Protein AF-A0A6L7Z3W9-F1 (afdb_monomer_lite)

pLDDT: mean 84.35, std 4.94, range [70.75, 90.88]

Secondary structure (DSSP, 8-state):
--TTT-----SSSS-EEEETTEEEE-SSHHHHHHHHH-GGGT-

Sequence (43 aa):
MDPVCGMTVAVEGSPSFTYKDQTLHFCCPGCRARFEADPAAYV

Structure (mmCIF, N/CA/C/O backbone):
data_AF-A0A6L7Z3W9-F1
#
_entry.id   AF-A0A6L7Z3W9-F1
#
loop_
_atom_site.group_PDB
_atom_site.id
_atom_site.type_symbol
_atom_site.l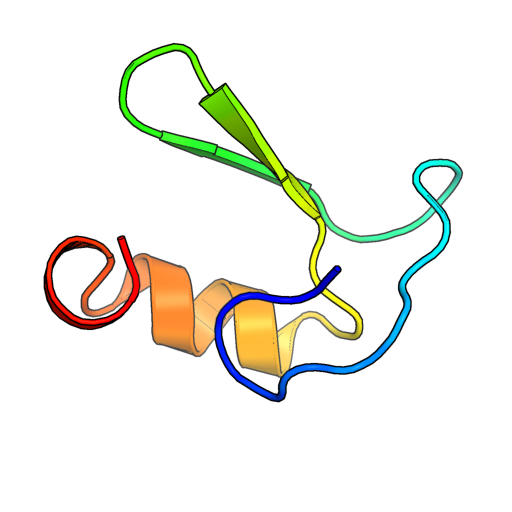abel_atom_id
_atom_site.label_alt_id
_atom_site.label_comp_id
_atom_site.label_asym_id
_atom_site.label_entity_id
_atom_site.label_seq_id
_atom_site.pdbx_PDB_ins_code
_atom_site.Cartn_x
_atom_site.Cartn_y
_atom_site.Cartn_z
_atom_site.occupancy
_atom_site.B_iso_or_equiv
_atom_site.auth_seq_id
_atom_site.auth_comp_id
_atom_site.auth_asym_id
_atom_site.auth_atom_id
_atom_site.pdbx_PDB_model_num
ATOM 1 N N . MET A 1 1 ? 7.850 -4.786 2.452 1.00 70.75 1 MET A N 1
ATOM 2 C CA . MET A 1 1 ? 7.400 -5.980 1.707 1.00 70.75 1 MET A CA 1
ATOM 3 C C . MET A 1 1 ? 6.076 -5.619 1.066 1.00 70.75 1 MET A C 1
ATOM 5 O O . MET A 1 1 ? 5.275 -4.982 1.737 1.00 70.75 1 MET A O 1
ATOM 9 N N . ASP A 1 2 ? 5.897 -5.924 -0.214 1.00 79.25 2 ASP A N 1
ATOM 10 C CA . ASP A 1 2 ? 4.695 -5.577 -0.966 1.00 79.25 2 ASP A CA 1
ATOM 11 C C . ASP A 1 2 ? 3.551 -6.527 -0.556 1.00 79.25 2 ASP A C 1
ATOM 13 O O . ASP A 1 2 ? 3.723 -7.742 -0.677 1.00 79.25 2 ASP A O 1
ATOM 17 N N . PRO A 1 3 ? 2.409 -6.019 -0.055 1.00 75.50 3 PRO A N 1
ATOM 18 C CA . PRO A 1 3 ? 1.315 -6.865 0.432 1.00 75.50 3 PRO A CA 1
ATOM 19 C C . PRO A 1 3 ? 0.531 -7.561 -0.694 1.00 75.50 3 PRO A C 1
ATOM 21 O O . PRO A 1 3 ? -0.220 -8.494 -0.436 1.00 75.50 3 PRO A O 1
ATOM 24 N N . VAL A 1 4 ? 0.709 -7.145 -1.952 1.00 82.38 4 VAL A N 1
ATOM 25 C CA . VAL A 1 4 ? -0.002 -7.696 -3.115 1.00 82.38 4 VAL A CA 1
ATOM 26 C C . VAL A 1 4 ? 0.746 -8.883 -3.723 1.00 82.38 4 VAL A C 1
ATOM 28 O O . VAL A 1 4 ? 0.125 -9.865 -4.123 1.00 82.38 4 VAL A O 1
ATOM 31 N N . CYS A 1 5 ? 2.074 -8.805 -3.823 1.00 81.88 5 CYS A N 1
ATOM 32 C CA . CYS A 1 5 ? 2.906 -9.826 -4.472 1.00 81.88 5 CYS A CA 1
ATOM 33 C C . CYS A 1 5 ? 3.931 -10.496 -3.548 1.00 81.88 5 CYS A C 1
ATOM 35 O O . CYS A 1 5 ? 4.585 -11.449 -3.966 1.00 81.88 5 CYS A O 1
ATOM 37 N N . GLY A 1 6 ? 4.105 -10.015 -2.314 1.00 79.06 6 GLY A N 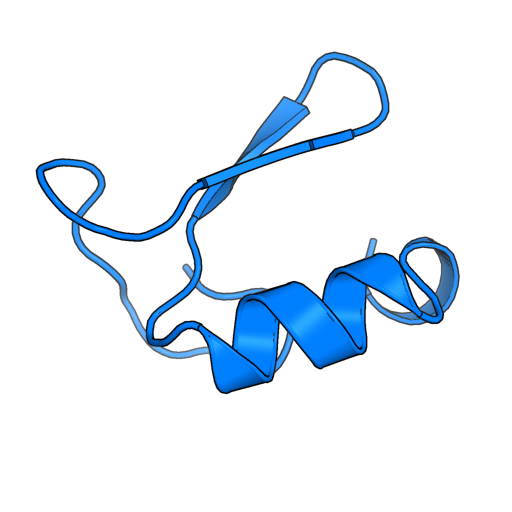1
ATOM 38 C CA . GLY A 1 6 ? 5.059 -10.571 -1.353 1.00 79.06 6 GLY A CA 1
ATOM 39 C C . GLY A 1 6 ? 6.529 -10.263 -1.658 1.00 79.06 6 GLY A C 1
ATOM 40 O O . GLY A 1 6 ? 7.412 -10.792 -0.986 1.00 79.06 6 GLY A O 1
ATOM 41 N N . MET A 1 7 ? 6.832 -9.412 -2.645 1.00 82.81 7 MET A N 1
ATOM 42 C CA . MET A 1 7 ? 8.215 -9.027 -2.939 1.00 82.81 7 MET A CA 1
ATOM 43 C C . MET A 1 7 ? 8.790 -8.081 -1.882 1.00 82.81 7 MET A C 1
ATOM 45 O O . MET A 1 7 ? 8.123 -7.180 -1.365 1.00 82.81 7 MET A O 1
ATOM 49 N N . THR A 1 8 ? 10.078 -8.240 -1.593 1.00 83.06 8 THR A N 1
ATOM 50 C CA . THR A 1 8 ? 10.834 -7.264 -0.807 1.00 83.06 8 THR A CA 1
ATOM 51 C C . THR A 1 8 ? 11.024 -5.999 -1.638 1.00 83.06 8 THR A C 1
ATOM 53 O O . THR A 1 8 ? 11.657 -6.019 -2.688 1.00 83.06 8 THR A O 1
ATOM 56 N N . VAL A 1 9 ? 10.457 -4.897 -1.160 1.00 82.06 9 VAL A N 1
ATOM 57 C CA . VAL A 1 9 ? 10.473 -3.581 -1.805 1.00 82.06 9 VAL A CA 1
ATOM 58 C C . VAL A 1 9 ? 11.276 -2.620 -0.936 1.00 82.06 9 VAL A C 1
ATOM 60 O O . VAL A 1 9 ? 11.105 -2.604 0.286 1.00 82.06 9 VAL A O 1
ATOM 63 N N . ALA A 1 10 ? 12.148 -1.837 -1.572 1.00 77.81 10 ALA A N 1
ATOM 64 C CA . ALA A 1 10 ? 12.888 -0.768 -0.916 1.00 77.81 10 ALA A CA 1
ATOM 65 C C . ALA A 1 10 ? 11.951 0.404 -0.595 1.00 77.81 10 ALA A C 1
ATOM 67 O O . ALA A 1 10 ? 11.129 0.787 -1.418 1.00 77.81 10 ALA A O 1
ATOM 68 N N . VAL A 1 11 ? 12.061 0.978 0.600 1.00 75.88 11 VAL A N 1
ATOM 69 C CA . VAL A 1 11 ? 11.208 2.095 1.050 1.00 75.88 11 VAL A CA 1
ATOM 70 C C . VAL A 1 11 ? 11.498 3.367 0.242 1.00 75.88 11 VAL A C 1
ATOM 72 O O . VAL A 1 11 ? 10.579 4.100 -0.114 1.00 75.88 11 VAL A O 1
ATOM 75 N N . GLU A 1 12 ? 12.767 3.606 -0.086 1.00 79.12 12 GLU A N 1
ATOM 76 C CA . GLU A 1 12 ? 13.208 4.756 -0.876 1.00 79.12 12 GLU A CA 1
ATOM 77 C C . GLU A 1 12 ? 12.849 4.609 -2.359 1.00 79.12 12 GLU A C 1
ATOM 79 O O . GLU A 1 12 ? 13.201 3.624 -3.0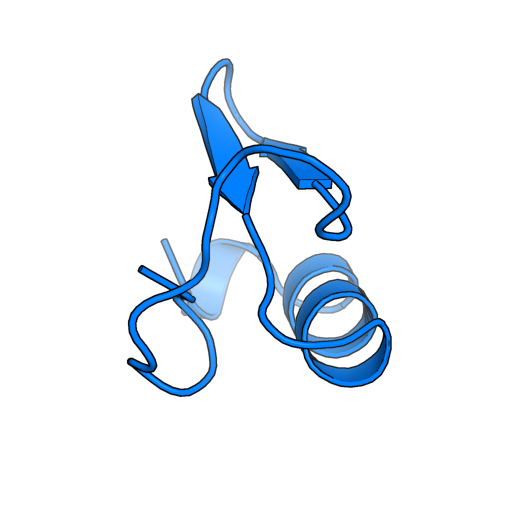04 1.00 79.12 12 GLU A O 1
ATOM 84 N N . GLY A 1 13 ? 12.150 5.609 -2.904 1.00 76.69 13 GLY A N 1
ATOM 85 C CA . GLY A 1 13 ? 11.820 5.708 -4.331 1.00 76.69 13 GLY A CA 1
ATOM 86 C C . GLY A 1 13 ? 10.684 4.801 -4.815 1.00 76.69 13 GLY A C 1
ATOM 87 O O . GLY A 1 13 ? 10.211 4.973 -5.939 1.00 76.69 13 GLY A O 1
ATOM 88 N N . SER A 1 14 ? 10.209 3.872 -3.986 1.00 83.75 14 SER A N 1
ATOM 89 C CA . SER A 1 14 ? 9.089 3.000 -4.342 1.00 83.75 14 SER A CA 1
ATOM 90 C C . SER A 1 14 ? 7.742 3.687 -4.126 1.00 83.75 14 SER A C 1
ATOM 92 O O . SER A 1 14 ? 7.590 4.466 -3.181 1.00 83.75 14 SER A O 1
ATOM 94 N N . PRO A 1 15 ? 6.729 3.382 -4.956 1.00 86.12 15 PRO A N 1
ATOM 95 C CA . PRO A 1 15 ? 5.383 3.887 -4.744 1.00 86.12 15 PRO A CA 1
ATOM 96 C C . PRO A 1 15 ? 4.870 3.450 -3.370 1.00 86.12 15 PRO A C 1
ATOM 98 O O . PRO A 1 15 ? 4.884 2.264 -3.041 1.00 86.12 15 PRO A O 1
ATOM 101 N N . SER A 1 16 ? 4.417 4.415 -2.576 1.00 86.62 16 SER A N 1
ATOM 102 C CA . SER A 1 16 ? 3.842 4.189 -1.253 1.00 86.62 16 SER A CA 1
ATOM 103 C C . SER A 1 16 ? 2.381 4.630 -1.195 1.00 86.62 16 SER A C 1
ATOM 105 O O . SER A 1 16 ? 1.922 5.438 -2.007 1.00 86.62 16 SER A O 1
ATOM 107 N N . PHE A 1 17 ? 1.634 4.060 -0.255 1.00 87.31 17 PHE A N 1
ATOM 108 C CA . PHE A 1 17 ? 0.247 4.419 0.019 1.00 87.31 17 PHE A CA 1
ATOM 109 C C . PHE A 1 17 ? -0.003 4.362 1.521 1.00 87.31 17 PHE A C 1
ATOM 111 O O . PHE A 1 17 ? 0.351 3.380 2.174 1.00 87.31 17 PHE A O 1
ATOM 118 N N . THR A 1 18 ? -0.611 5.406 2.071 1.00 87.75 18 THR A N 1
ATOM 119 C CA . THR A 1 18 ? -0.960 5.453 3.491 1.00 87.75 18 THR A CA 1
ATOM 120 C C . THR A 1 18 ? -2.372 4.915 3.681 1.00 87.75 18 THR A C 1
ATOM 122 O O . THR A 1 18 ? -3.334 5.495 3.183 1.00 87.75 18 THR A O 1
ATOM 125 N N . TYR A 1 19 ? -2.503 3.811 4.413 1.00 86.88 19 TYR A N 1
ATOM 126 C CA . TYR A 1 19 ? -3.777 3.178 4.738 1.00 86.88 19 TYR A CA 1
ATOM 127 C C . TYR A 1 19 ? -3.855 2.886 6.238 1.00 86.88 19 TYR A C 1
ATOM 129 O O . TYR A 1 19 ? -2.977 2.221 6.778 1.00 86.88 19 TYR A O 1
ATOM 137 N N . LYS A 1 20 ? -4.905 3.375 6.917 1.00 86.56 20 LYS A N 1
ATOM 138 C CA . LYS A 1 20 ? -5.110 3.208 8.375 1.00 86.56 20 LYS A CA 1
ATOM 139 C C . LYS A 1 20 ? -3.853 3.536 9.206 1.00 86.56 20 LYS A C 1
ATOM 141 O O . LYS A 1 20 ? -3.402 2.705 9.991 1.00 86.56 20 LYS A O 1
ATOM 146 N N . ASP A 1 21 ? -3.262 4.710 8.976 1.00 88.69 21 ASP A N 1
ATOM 147 C CA . ASP A 1 21 ? -2.021 5.172 9.628 1.00 88.69 21 ASP A CA 1
ATOM 148 C C . ASP A 1 21 ? -0.768 4.309 9.367 1.00 88.69 21 ASP A C 1
ATOM 150 O O . ASP A 1 21 ? 0.288 4.542 9.952 1.00 88.69 21 ASP A O 1
ATOM 154 N N . GLN A 1 22 ? -0.836 3.351 8.439 1.00 85.62 22 GLN A N 1
ATOM 155 C CA . GLN A 1 22 ? 0.311 2.564 7.997 1.00 85.62 22 GLN A CA 1
ATOM 156 C C . GLN A 1 22 ? 0.717 2.959 6.580 1.00 85.62 22 GLN A C 1
ATOM 158 O O . GLN A 1 22 ? -0.092 2.957 5.653 1.00 85.62 22 GLN A O 1
ATOM 163 N N . THR A 1 23 ? 1.995 3.283 6.399 1.00 86.94 23 THR A N 1
ATOM 164 C CA . THR A 1 23 ? 2.572 3.501 5.070 1.00 86.94 23 THR A CA 1
ATOM 165 C C . THR A 1 23 ? 2.983 2.159 4.483 1.00 86.94 23 THR A C 1
ATOM 167 O O . THR A 1 23 ? 3.907 1.506 4.967 1.00 86.94 23 THR A O 1
ATOM 170 N N . LEU A 1 24 ? 2.290 1.750 3.428 1.00 86.44 24 LEU A N 1
ATOM 171 C CA . LEU A 1 24 ? 2.582 0.543 2.672 1.00 86.44 24 LEU A CA 1
ATOM 172 C C . LEU A 1 24 ? 3.430 0.894 1.457 1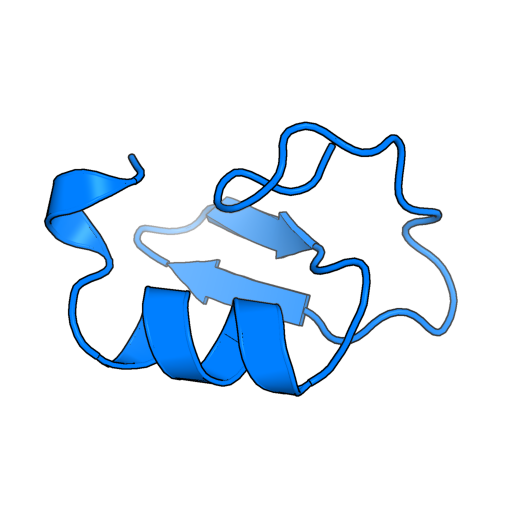.00 86.44 24 LEU A C 1
ATOM 174 O O . LEU A 1 24 ? 3.223 1.926 0.819 1.00 86.44 24 LEU A O 1
ATOM 178 N N . HIS A 1 25 ? 4.384 0.024 1.140 1.00 88.00 25 HIS A N 1
ATOM 179 C CA . HIS A 1 25 ? 5.291 0.182 0.008 1.00 88.00 25 HIS A CA 1
ATOM 180 C C . HIS A 1 25 ? 4.987 -0.877 -1.038 1.00 88.00 25 HIS A C 1
ATOM 182 O O . HIS A 1 25 ? 4.822 -2.050 -0.697 1.00 88.00 25 HIS A O 1
ATOM 188 N N . PHE A 1 26 ? 4.960 -0.463 -2.300 1.00 88.88 26 PHE A N 1
ATOM 189 C CA . PHE A 1 26 ? 4.618 -1.320 -3.424 1.00 88.88 26 PHE A CA 1
ATOM 190 C C . PHE A 1 26 ? 5.801 -1.468 -4.366 1.00 88.88 26 PHE A C 1
ATOM 192 O O . PHE A 1 26 ? 6.506 -0.501 -4.649 1.00 88.88 26 PHE A O 1
ATOM 199 N N . CYS A 1 27 ? 6.013 -2.674 -4.885 1.00 88.44 27 CYS A N 1
ATOM 200 C CA . CYS A 1 27 ? 7.115 -2.941 -5.809 1.00 88.44 27 CYS A CA 1
ATOM 201 C C . CYS A 1 27 ? 6.926 -2.234 -7.158 1.00 88.44 27 CYS A C 1
ATOM 203 O O . CYS A 1 27 ? 7.887 -1.999 -7.885 1.00 88.44 27 CYS A O 1
ATOM 205 N N . CYS A 1 28 ? 5.682 -1.924 -7.525 1.00 85.56 28 CYS A N 1
ATOM 206 C CA . CYS A 1 28 ? 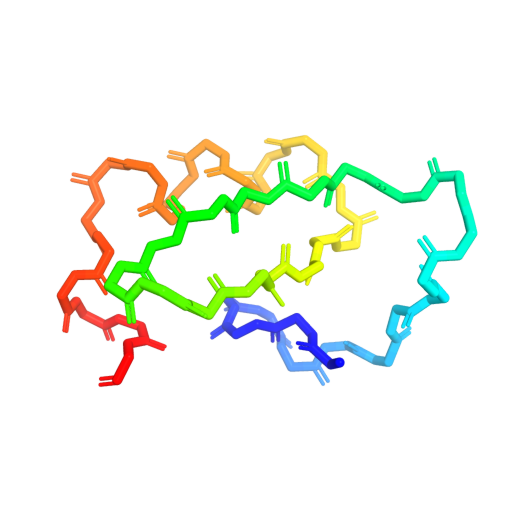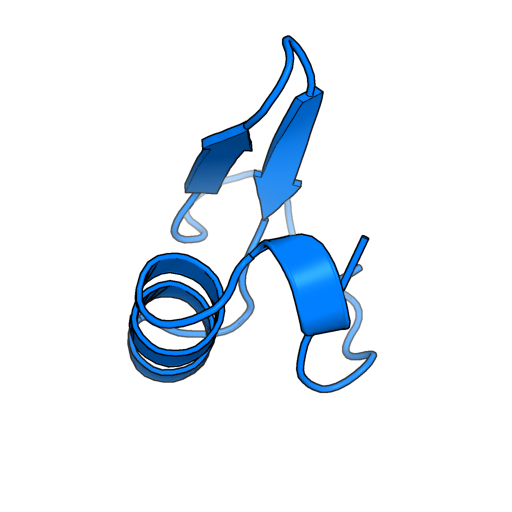5.342 -1.270 -8.777 1.00 85.56 28 CYS A CA 1
ATOM 207 C C . CYS A 1 28 ? 4.006 -0.513 -8.659 1.00 85.56 28 CYS A C 1
ATOM 209 O O . CYS A 1 28 ? 3.180 -0.827 -7.793 1.00 85.56 28 CYS A O 1
ATOM 211 N N . PRO A 1 29 ? 3.743 0.463 -9.548 1.00 86.19 29 PRO A N 1
ATOM 212 C CA . PRO A 1 29 ? 2.476 1.197 -9.554 1.00 86.19 29 PRO A CA 1
ATOM 213 C C . PRO A 1 29 ? 1.257 0.292 -9.795 1.00 86.19 29 PRO A C 1
ATOM 215 O O . PRO A 1 29 ? 0.169 0.602 -9.321 1.00 86.19 29 PRO A O 1
ATOM 218 N N . GLY A 1 30 ? 1.430 -0.852 -10.468 1.00 88.88 30 GLY A N 1
ATOM 219 C CA . GLY A 1 30 ? 0.364 -1.842 -10.650 1.00 88.88 30 GLY A CA 1
ATOM 220 C C . GLY A 1 30 ? -0.073 -2.505 -9.340 1.00 88.88 30 GLY A C 1
ATOM 221 O O . GLY A 1 30 ? -1.270 -2.652 -9.106 1.00 88.88 30 GLY A O 1
ATOM 222 N N . CYS A 1 31 ? 0.869 -2.850 -8.455 1.00 88.56 31 CYS A N 1
ATOM 223 C CA . CYS A 1 31 ? 0.539 -3.358 -7.121 1.00 88.56 31 CYS A CA 1
ATOM 224 C C . CYS A 1 31 ? -0.164 -2.287 -6.287 1.00 88.56 31 CYS A C 1
ATOM 226 O O . CYS A 1 31 ? -1.190 -2.582 -5.680 1.00 88.56 31 CYS A O 1
ATOM 228 N N . ARG A 1 32 ? 0.302 -1.030 -6.349 1.00 89.19 32 ARG A N 1
ATOM 229 C CA . ARG A 1 32 ? -0.388 0.088 -5.690 1.00 89.19 32 ARG A CA 1
ATOM 230 C C . ARG A 1 32 ? -1.838 0.209 -6.160 1.00 89.19 32 ARG A C 1
ATOM 232 O O . ARG A 1 32 ? -2.723 0.307 -5.328 1.00 89.19 32 ARG A O 1
ATOM 239 N N . ALA A 1 33 ? -2.091 0.162 -7.468 1.00 90.38 33 ALA A N 1
ATOM 240 C CA . ALA A 1 33 ? -3.443 0.279 -8.016 1.00 90.38 33 ALA A CA 1
ATOM 241 C C . ALA A 1 33 ? -4.362 -0.883 -7.595 1.00 90.38 33 ALA A C 1
ATOM 243 O O . ALA A 1 33 ? -5.531 -0.663 -7.293 1.00 90.38 33 ALA A O 1
ATOM 244 N N . ARG A 1 34 ? -3.841 -2.117 -7.529 1.00 89.06 34 ARG A N 1
ATOM 245 C CA . ARG A 1 34 ? -4.603 -3.280 -7.030 1.00 89.06 34 ARG A CA 1
ATOM 246 C C . ARG A 1 34 ? -4.929 -3.147 -5.548 1.00 89.06 34 ARG A C 1
ATOM 248 O O . ARG A 1 34 ? -6.050 -3.439 -5.151 1.00 89.06 34 ARG A O 1
ATOM 255 N N . PHE A 1 35 ? -3.968 -2.673 -4.762 1.00 88.94 35 PHE A N 1
ATOM 256 C CA . PHE A 1 35 ? -4.176 -2.391 -3.350 1.00 88.94 35 PHE A CA 1
ATOM 257 C C . PHE A 1 35 ? -5.168 -1.242 -3.134 1.00 88.94 35 PHE A C 1
ATOM 259 O O . PHE A 1 35 ? -6.011 -1.323 -2.259 1.00 88.94 35 PHE A O 1
ATOM 266 N N . GLU A 1 36 ? -5.107 -0.186 -3.943 1.00 87.62 36 GLU A N 1
ATOM 267 C CA . GLU A 1 36 ? -6.040 0.947 -3.885 1.00 87.62 36 GLU A CA 1
ATOM 268 C C . GLU A 1 36 ? -7.477 0.519 -4.235 1.00 87.62 36 GLU A C 1
ATOM 270 O O . GLU A 1 36 ? -8.429 1.044 -3.661 1.00 87.62 36 GLU A O 1
ATOM 275 N N . ALA A 1 37 ? -7.634 -0.465 -5.130 1.00 90.88 37 ALA A N 1
ATOM 276 C CA . ALA A 1 37 ? -8.933 -1.005 -5.525 1.00 90.88 37 ALA A CA 1
ATOM 277 C C . ALA A 1 37 ? -9.613 -1.828 -4.418 1.00 90.88 37 ALA A C 1
ATOM 279 O O . ALA A 1 37 ? -10.825 -1.715 -4.252 1.00 90.88 37 ALA A O 1
ATOM 280 N N . ASP A 1 38 ? -8.857 -2.638 -3.671 1.00 88.50 38 ASP A N 1
ATOM 281 C CA . ASP A 1 38 ? -9.389 -3.380 -2.523 1.00 88.50 38 ASP A CA 1
ATOM 282 C C . ASP A 1 38 ? -8.338 -3.528 -1.410 1.00 88.50 38 ASP A C 1
ATOM 284 O O . ASP A 1 38 ? -7.705 -4.573 -1.270 1.00 88.50 38 ASP A O 1
ATOM 288 N N . PRO A 1 39 ? -8.110 -2.482 -0.598 1.00 86.06 39 PRO A N 1
ATOM 289 C CA . PRO A 1 39 ? -7.068 -2.519 0.423 1.00 86.06 39 PRO A CA 1
ATOM 290 C C . PRO A 1 39 ? -7.417 -3.490 1.553 1.00 86.06 39 PRO A C 1
ATOM 292 O O . PRO A 1 39 ? -6.520 -4.001 2.210 1.00 86.06 39 PRO A O 1
ATOM 295 N N . ALA A 1 40 ? -8.705 -3.775 1.775 1.00 85.62 40 ALA A N 1
ATOM 296 C CA . ALA A 1 40 ? -9.171 -4.677 2.823 1.00 85.62 40 ALA A CA 1
ATOM 297 C C . ALA A 1 40 ? -8.805 -6.151 2.568 1.00 85.62 40 ALA A C 1
ATOM 299 O O . ALA A 1 40 ? -8.635 -6.890 3.531 1.00 85.62 40 ALA A O 1
ATOM 300 N N . ALA A 1 41 ? -8.659 -6.578 1.309 1.00 85.62 41 ALA A N 1
ATOM 301 C CA . ALA A 1 41 ? -8.234 -7.936 0.962 1.00 85.62 41 ALA A CA 1
ATOM 302 C C . ALA A 1 41 ? -6.733 -8.203 1.174 1.00 85.62 41 ALA A C 1
ATOM 304 O O . ALA A 1 41 ? -6.323 -9.365 1.176 1.00 85.62 41 ALA A O 1
ATOM 305 N N . TYR A 1 42 ? -5.916 -7.155 1.317 1.00 78.88 42 TYR A N 1
ATOM 306 C CA . TYR A 1 42 ? -4.452 -7.251 1.390 1.00 78.88 42 TYR A CA 1
ATOM 307 C C . TYR A 1 42 ? -3.862 -6.844 2.753 1.00 78.88 42 TYR A C 1
ATOM 309 O O . TYR A 1 42 ? -2.640 -6.887 2.909 1.00 78.88 42 TYR A O 1
ATOM 317 N N . VAL A 1 43 ? -4.693 -6.413 3.711 1.00 72.69 43 VAL A N 1
ATOM 318 C CA . VAL A 1 43 ? -4.290 -5.979 5.069 1.00 72.69 43 VAL A CA 1
ATOM 319 C C . VAL A 1 43 ? -4.623 -6.994 6.146 1.00 72.69 43 VAL A C 1
ATOM 321 O O . VAL A 1 43 ? -5.631 -7.716 5.999 1.00 72.69 43 VAL A O 1
#

Foldseek 3Di:
DQLQPPDDADPPPFDWDQDPNDIHGHNDVVSVVVCVVPVPVRD

Radius of gyration: 9.11 Å; chains: 1; bounding box: 23×16×20 Å